Protein AF-A0A0C2RWF3-F1 (afdb_monomer_lite)

Sequence (58 aa):
LAVAFQGILREFGIENKILSVTCDNASNNDTMAENLAETLPSWSVVNRTRCFAHIINL

Foldseek 3Di:
DLVVVCVVCVVVVCLQPAQADEDEPDCVVLVSLVVSCVPRPNGHSVRYDYDPVNVVPD

pLDDT: mean 91.97, std 9.03, range [58.09, 98.12]

Radius of gyration: 11.58 Å; chains: 1; bounding box: 32×23×23 Å

Structure (mmCIF, N/CA/C/O backbone):
data_AF-A0A0C2RWF3-F1
#
_entry.id   AF-A0A0C2RWF3-F1
#
loop_
_atom_site.group_PDB
_atom_site.id
_atom_site.type_symbol
_atom_site.label_atom_id
_atom_site.label_alt_id
_atom_site.label_comp_id
_atom_site.label_asym_id
_atom_site.label_entity_id
_atom_site.label_seq_id
_atom_site.pdbx_PDB_ins_code
_atom_s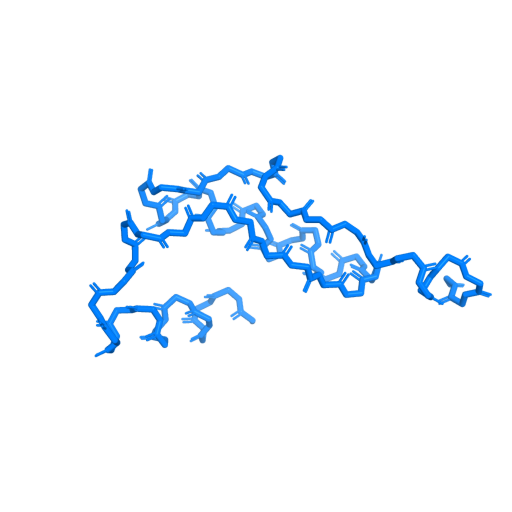ite.Cartn_x
_atom_site.Cartn_y
_atom_site.Cartn_z
_atom_site.occupancy
_atom_site.B_iso_or_equiv
_atom_site.auth_seq_id
_atom_site.auth_comp_id
_atom_site.auth_asym_id
_atom_site.auth_atom_id
_atom_site.pdbx_PDB_model_num
ATOM 1 N N . LEU A 1 1 ? -6.964 2.265 -11.063 1.00 87.44 1 LEU A N 1
ATOM 2 C CA . LEU A 1 1 ? -6.612 1.291 -10.003 1.00 87.44 1 LEU A CA 1
ATOM 3 C C . LEU A 1 1 ? -6.998 1.795 -8.611 1.00 87.44 1 LEU A C 1
ATOM 5 O O . LEU A 1 1 ? -7.781 1.120 -7.960 1.00 87.44 1 LEU A O 1
ATOM 9 N N . ALA A 1 2 ? -6.556 2.993 -8.197 1.00 93.81 2 ALA A N 1
ATOM 10 C CA . ALA A 1 2 ? -6.850 3.557 -6.869 1.00 93.81 2 ALA A CA 1
ATOM 11 C C . ALA A 1 2 ? -8.350 3.579 -6.512 1.00 93.81 2 ALA A C 1
ATOM 13 O O . ALA A 1 2 ? -8.732 3.066 -5.468 1.00 93.81 2 ALA A O 1
ATOM 14 N N . VAL A 1 3 ? -9.204 4.082 -7.414 1.00 96.19 3 VAL A N 1
ATOM 15 C CA . VAL A 1 3 ? -10.668 4.133 -7.212 1.00 96.19 3 VAL A CA 1
ATOM 16 C C . VAL A 1 3 ? -11.268 2.747 -6.955 1.00 96.19 3 VAL A C 1
ATOM 18 O O . VAL A 1 3 ? -12.051 2.578 -6.027 1.00 96.19 3 VAL A O 1
ATOM 21 N N . ALA A 1 4 ? -10.875 1.745 -7.746 1.00 96.56 4 ALA A N 1
ATOM 22 C CA . ALA A 1 4 ? -11.375 0.381 -7.590 1.00 96.56 4 ALA A CA 1
ATOM 23 C C . ALA A 1 4 ? -10.904 -0.240 -6.267 1.00 96.56 4 ALA A C 1
ATOM 25 O O . ALA A 1 4 ? -11.710 -0.806 -5.535 1.00 96.56 4 ALA A O 1
ATOM 26 N N . PHE A 1 5 ? -9.621 -0.078 -5.928 1.00 95.44 5 PHE A N 1
ATOM 27 C CA . PHE A 1 5 ? -9.067 -0.584 -4.674 1.00 95.44 5 PHE A CA 1
ATOM 28 C C . PHE A 1 5 ? -9.743 0.054 -3.455 1.00 95.44 5 PHE A C 1
ATOM 30 O O . PHE A 1 5 ? -10.199 -0.652 -2.564 1.00 95.44 5 PHE A O 1
ATOM 37 N N . GLN A 1 6 ? -9.905 1.379 -3.450 1.00 95.62 6 GLN A N 1
ATOM 38 C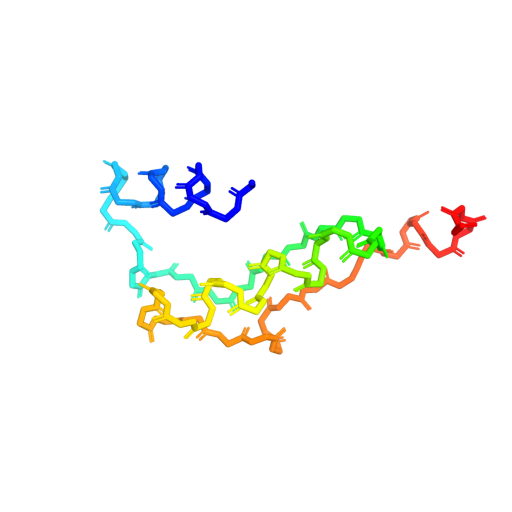 CA . GLN A 1 6 ? -10.651 2.084 -2.409 1.00 95.62 6 GLN A CA 1
ATOM 39 C C . GLN A 1 6 ? -12.103 1.599 -2.298 1.00 95.62 6 GLN A C 1
ATOM 41 O O . GLN A 1 6 ? -12.609 1.463 -1.185 1.00 95.62 6 GLN A O 1
ATOM 46 N N . GLY A 1 7 ? -12.768 1.353 -3.431 1.00 96.69 7 GLY A N 1
ATOM 47 C CA . GLY A 1 7 ? -14.126 0.811 -3.465 1.00 96.69 7 GLY A CA 1
ATOM 48 C C . GLY A 1 7 ? -14.229 -0.507 -2.703 1.00 96.69 7 GLY A C 1
ATOM 49 O O . GLY A 1 7 ? -15.077 -0.628 -1.824 1.00 96.69 7 GLY A O 1
ATOM 50 N N . ILE A 1 8 ? -13.294 -1.428 -2.953 1.00 97.00 8 ILE A N 1
ATOM 51 C CA . ILE A 1 8 ? -13.206 -2.713 -2.246 1.00 97.00 8 ILE A CA 1
ATOM 52 C C . ILE A 1 8 ? -13.051 -2.482 -0.736 1.00 97.00 8 ILE A C 1
ATOM 54 O O . ILE A 1 8 ? -13.790 -3.050 0.058 1.00 97.00 8 ILE A O 1
ATOM 58 N N . LEU A 1 9 ? -12.138 -1.609 -0.305 1.00 96.06 9 LEU A N 1
ATOM 59 C CA . LEU A 1 9 ? -11.922 -1.381 1.131 1.00 96.06 9 LEU A CA 1
ATOM 60 C C . LEU A 1 9 ? -13.155 -0.841 1.852 1.00 96.06 9 LEU A C 1
ATOM 62 O O . LEU A 1 9 ? -13.426 -1.263 2.974 1.00 96.06 9 LEU A O 1
ATOM 66 N N . ARG A 1 10 ? -13.893 0.065 1.204 1.00 96.06 10 ARG A N 1
ATOM 67 C CA . ARG A 1 10 ? -15.151 0.608 1.731 1.00 96.06 10 ARG A CA 1
ATOM 68 C C . ARG A 1 10 ? -16.249 -0.448 1.767 1.00 96.06 10 ARG A C 1
ATOM 70 O O . ARG A 1 10 ? -16.983 -0.512 2.744 1.00 96.06 10 ARG A O 1
ATOM 77 N N . GLU A 1 11 ? -16.339 -1.291 0.740 1.00 98.12 11 GLU A N 1
ATOM 78 C CA . GLU A 1 11 ? -17.296 -2.403 0.692 1.00 98.12 11 GLU A CA 1
ATOM 79 C C . GLU A 1 11 ? -17.096 -3.369 1.869 1.00 98.12 11 GLU A C 1
ATOM 81 O O . GLU A 1 11 ? -18.062 -3.802 2.493 1.00 98.12 11 GLU A O 1
ATOM 86 N N . PHE A 1 12 ? -15.841 -3.633 2.238 1.00 97.06 12 PHE A N 1
ATOM 87 C CA . PHE A 1 12 ? -15.498 -4.461 3.396 1.00 97.06 12 PHE A CA 1
ATOM 88 C C . PHE A 1 12 ? -15.475 -3.697 4.738 1.00 97.06 12 PHE A C 1
ATOM 90 O O . PHE A 1 12 ? -15.291 -4.325 5.782 1.00 97.06 12 PHE A O 1
ATOM 97 N N . GLY A 1 13 ? -15.650 -2.369 4.752 1.00 96.62 13 GLY A N 1
ATOM 98 C CA . GLY A 1 13 ? -15.585 -1.539 5.966 1.00 96.62 13 GLY A CA 1
ATOM 99 C C . GLY A 1 13 ? -14.205 -1.532 6.646 1.00 96.62 13 GLY A C 1
ATOM 100 O O . GLY A 1 13 ? -14.101 -1.504 7.879 1.00 96.62 13 GLY A O 1
ATOM 101 N N . ILE A 1 14 ? -13.136 -1.646 5.851 1.00 95.75 14 ILE A N 1
ATOM 102 C CA . ILE A 1 14 ? -11.737 -1.751 6.301 1.00 95.75 14 ILE A CA 1
ATOM 103 C C . ILE A 1 14 ? -10.846 -0.618 5.776 1.00 95.75 14 ILE A C 1
ATOM 105 O O . ILE A 1 14 ? -9.624 -0.692 5.886 1.00 95.75 14 ILE A O 1
ATOM 109 N N . GLU A 1 15 ? -11.420 0.457 5.244 1.00 95.06 15 GLU A N 1
ATOM 110 C CA . GLU A 1 15 ? -10.689 1.610 4.707 1.00 95.06 15 GLU A CA 1
ATOM 111 C C . GLU A 1 15 ? -9.803 2.323 5.744 1.00 95.06 15 GLU A C 1
ATOM 113 O O . GLU A 1 15 ? -8.819 2.962 5.378 1.00 95.06 15 GLU A O 1
ATOM 118 N N . ASN A 1 16 ? -10.107 2.151 7.036 1.00 95.38 16 ASN A N 1
ATOM 119 C CA . ASN A 1 16 ? -9.311 2.654 8.163 1.00 95.38 16 ASN A CA 1
ATOM 120 C C . ASN A 1 16 ? -8.417 1.575 8.811 1.00 95.38 16 ASN A C 1
ATOM 122 O O . ASN A 1 16 ? -7.879 1.765 9.900 1.00 95.38 16 ASN A O 1
ATOM 126 N N . LYS A 1 17 ? -8.323 0.390 8.197 1.00 94.44 17 LYS A N 1
ATOM 127 C CA . LYS A 1 17 ? -7.643 -0.797 8.743 1.00 94.44 17 LYS A CA 1
ATOM 128 C C . LYS A 1 17 ? -6.603 -1.351 7.771 1.00 94.44 17 LYS A C 1
ATOM 130 O O . LYS A 1 17 ? -6.425 -2.562 7.664 1.00 94.44 17 LYS A O 1
ATOM 135 N N . ILE A 1 18 ? -5.908 -0.463 7.066 1.00 92.44 18 ILE A N 1
ATOM 136 C CA . ILE A 1 18 ? -4.775 -0.817 6.214 1.00 92.44 18 ILE A CA 1
ATOM 137 C C . ILE A 1 18 ? -3.477 -0.321 6.833 1.00 92.44 18 ILE A C 1
ATOM 139 O O . ILE A 1 18 ? -3.375 0.826 7.250 1.00 92.44 18 ILE A O 1
ATOM 143 N N . LEU A 1 19 ? -2.478 -1.205 6.841 1.00 94.31 19 LEU A N 1
ATOM 144 C CA . LEU A 1 19 ? -1.110 -0.880 7.233 1.00 94.31 19 LEU A CA 1
ATOM 145 C C . LEU A 1 19 ? -0.159 -0.872 6.036 1.00 94.31 19 LEU A C 1
ATOM 147 O O . LEU A 1 19 ? 0.661 0.029 5.931 1.00 94.31 19 LEU A O 1
ATOM 151 N N . SER A 1 20 ? -0.237 -1.858 5.143 1.00 95.56 20 SER A N 1
ATOM 152 C CA . SER A 1 20 ? 0.632 -1.933 3.966 1.00 95.56 20 SER A CA 1
ATOM 153 C C . SER A 1 20 ? -0.049 -2.668 2.816 1.00 95.56 20 SER A C 1
ATOM 155 O O . SER A 1 20 ? -0.873 -3.555 3.044 1.00 95.56 20 SER A O 1
ATOM 157 N N . VAL A 1 21 ? 0.307 -2.299 1.584 1.00 95.12 21 VAL A N 1
ATOM 158 C CA . VAL A 1 21 ? -0.073 -3.015 0.360 1.00 95.12 21 VAL A CA 1
ATOM 159 C C . VAL A 1 21 ? 1.189 -3.319 -0.436 1.00 95.12 21 VAL A C 1
ATOM 161 O O . VAL A 1 21 ? 1.970 -2.420 -0.746 1.00 95.12 21 VAL A O 1
ATOM 164 N N . THR A 1 22 ? 1.381 -4.591 -0.786 1.00 95.56 22 THR A N 1
ATOM 165 C CA . THR A 1 22 ? 2.454 -5.001 -1.698 1.00 95.56 22 THR A CA 1
ATOM 166 C C . THR A 1 22 ? 1.933 -5.021 -3.131 1.00 95.56 22 THR A C 1
ATOM 168 O O . THR A 1 22 ? 0.945 -5.695 -3.413 1.00 95.56 22 THR A O 1
ATOM 171 N N . CYS A 1 23 ? 2.612 -4.318 -4.036 1.00 92.81 23 CYS A N 1
ATOM 172 C CA . CYS A 1 23 ? 2.321 -4.326 -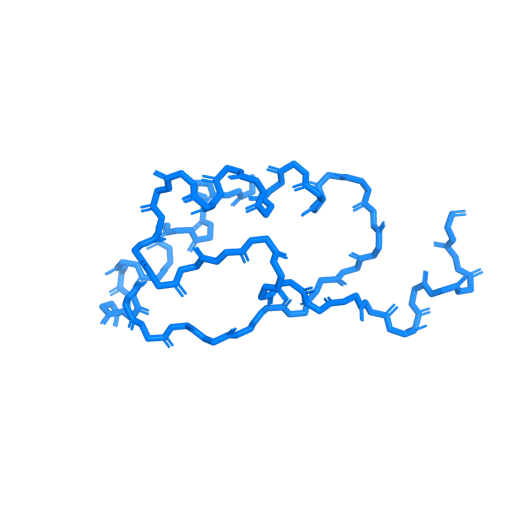5.474 1.00 92.81 23 CYS A CA 1
ATOM 173 C C . CYS A 1 23 ? 3.595 -4.628 -6.271 1.00 92.81 23 CYS A C 1
ATOM 175 O O . CYS A 1 23 ? 4.702 -4.517 -5.736 1.00 92.81 23 CYS A O 1
ATOM 177 N N . ASP A 1 24 ? 3.455 -4.963 -7.556 1.00 92.81 24 ASP A N 1
ATOM 178 C CA . ASP A 1 24 ? 4.597 -4.967 -8.474 1.00 92.81 24 ASP A CA 1
ATOM 179 C C . ASP A 1 24 ? 5.274 -3.577 -8.544 1.00 92.81 24 ASP A C 1
ATOM 181 O O . ASP A 1 24 ? 4.800 -2.579 -7.978 1.00 92.81 24 ASP A O 1
ATOM 185 N N . ASN A 1 25 ? 6.424 -3.512 -9.214 1.00 91.94 25 ASN A N 1
ATOM 186 C CA . ASN A 1 25 ? 7.243 -2.302 -9.254 1.00 91.94 25 ASN A CA 1
ATOM 187 C C . ASN A 1 25 ? 6.902 -1.357 -10.414 1.00 91.94 25 ASN A C 1
ATOM 189 O O . ASN A 1 25 ? 7.592 -0.351 -10.560 1.00 91.94 25 ASN A O 1
ATOM 193 N N . ALA A 1 26 ? 5.845 -1.624 -11.189 1.00 91.62 26 ALA A N 1
ATOM 194 C CA . ALA A 1 26 ? 5.442 -0.753 -12.285 1.00 91.62 26 ALA A CA 1
ATOM 195 C C . ALA A 1 26 ? 5.071 0.653 -11.779 1.00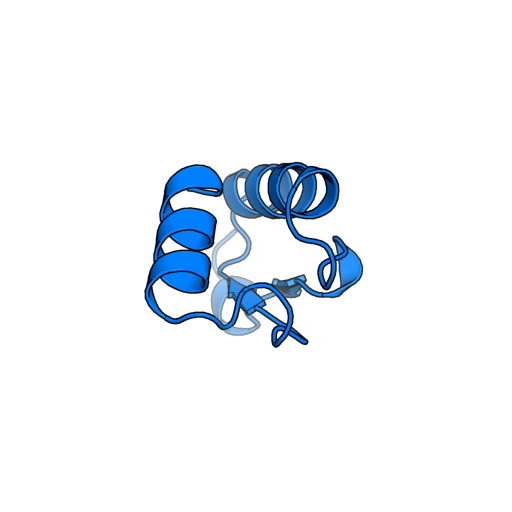 91.62 26 ALA A C 1
ATOM 197 O O . ALA A 1 26 ? 4.555 0.835 -10.668 1.00 91.62 26 ALA A O 1
ATOM 198 N N . SER A 1 27 ? 5.335 1.663 -12.611 1.00 92.62 27 SER A N 1
ATOM 199 C CA . SER A 1 27 ? 5.148 3.077 -12.257 1.00 92.62 27 SER A CA 1
ATOM 200 C C . SER A 1 27 ? 3.681 3.467 -12.063 1.00 92.62 27 SER A C 1
ATOM 202 O O . SER A 1 27 ? 3.367 4.366 -11.291 1.00 92.62 27 SER A O 1
ATOM 204 N N . ASN A 1 28 ? 2.743 2.743 -12.677 1.00 94.12 28 ASN A N 1
ATOM 205 C CA . ASN A 1 28 ? 1.308 2.941 -12.443 1.00 94.12 28 ASN A CA 1
ATOM 206 C C . ASN A 1 28 ? 0.906 2.729 -10.966 1.00 94.12 28 ASN A C 1
ATOM 208 O O . ASN A 1 28 ? -0.042 3.354 -10.486 1.00 94.12 28 ASN A O 1
ATOM 212 N N . ASN A 1 29 ? 1.640 1.889 -10.232 1.00 94.75 29 ASN A N 1
ATOM 213 C CA . ASN A 1 29 ? 1.441 1.661 -8.810 1.00 94.75 29 ASN A CA 1
ATOM 214 C C . ASN A 1 29 ? 2.034 2.801 -7.960 1.00 94.75 29 ASN A C 1
ATOM 216 O O . ASN A 1 29 ? 1.643 2.941 -6.800 1.00 94.75 29 ASN A O 1
ATOM 220 N N . ASP A 1 30 ? 2.938 3.631 -8.507 1.00 94.62 30 ASP A N 1
ATOM 221 C CA . ASP A 1 30 ? 3.377 4.886 -7.866 1.00 94.62 30 ASP A CA 1
ATOM 222 C C . ASP A 1 30 ? 2.206 5.859 -7.851 1.00 94.62 30 ASP A C 1
ATOM 224 O O . ASP A 1 30 ? 1.724 6.243 -6.787 1.00 94.62 30 ASP A O 1
ATOM 228 N N . THR A 1 31 ? 1.648 6.114 -9.036 1.00 96.75 31 THR A N 1
ATOM 229 C CA . THR A 1 31 ? 0.472 6.967 -9.207 1.00 96.75 31 THR A CA 1
ATOM 230 C C . THR A 1 31 ? -0.715 6.464 -8.385 1.00 96.75 31 THR A C 1
ATOM 232 O O . THR A 1 31 ? -1.446 7.257 -7.797 1.00 96.75 31 THR A O 1
ATOM 235 N N . MET A 1 32 ? -0.931 5.146 -8.294 1.00 96.38 32 MET A N 1
ATOM 236 C CA . MET A 1 32 ? -1.972 4.603 -7.419 1.00 96.38 32 MET A CA 1
ATOM 237 C C . MET A 1 32 ? -1.732 4.974 -5.950 1.00 96.38 32 MET A C 1
ATOM 239 O O . MET A 1 32 ? -2.665 5.429 -5.293 1.00 96.38 32 MET A O 1
ATOM 243 N N . ALA A 1 33 ? -0.518 4.764 -5.432 1.00 96.62 33 ALA A N 1
ATOM 244 C CA . ALA A 1 33 ? -0.201 5.018 -4.029 1.00 96.62 33 ALA A CA 1
ATOM 245 C C . ALA A 1 33 ? -0.369 6.498 -3.655 1.00 96.62 33 ALA A C 1
ATOM 247 O O . ALA A 1 33 ? -0.852 6.782 -2.559 1.00 96.62 33 ALA A O 1
ATOM 248 N N . GLU A 1 34 ? -0.027 7.409 -4.568 1.00 97.25 34 GLU A N 1
ATOM 249 C CA . GLU A 1 34 ? -0.245 8.855 -4.425 1.00 97.25 34 GLU A CA 1
ATOM 250 C C . GLU A 1 34 ? -1.740 9.190 -4.331 1.00 97.25 34 GLU A C 1
ATOM 252 O O . GLU A 1 34 ? -2.178 9.779 -3.348 1.00 97.25 34 GLU A O 1
ATOM 257 N N . ASN A 1 35 ? -2.553 8.710 -5.279 1.00 96.88 35 ASN A N 1
ATOM 258 C CA . ASN A 1 3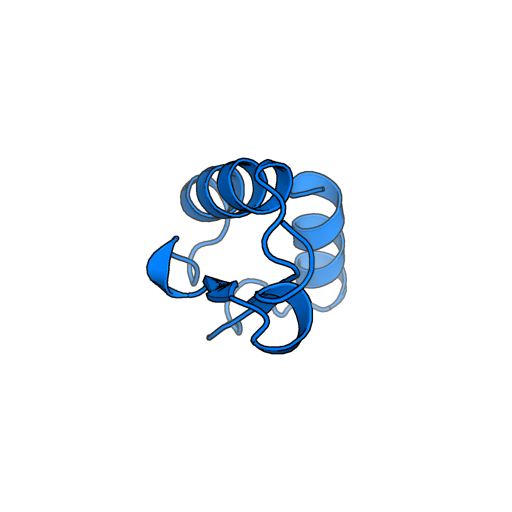5 ? -4.006 8.938 -5.268 1.00 96.88 35 AS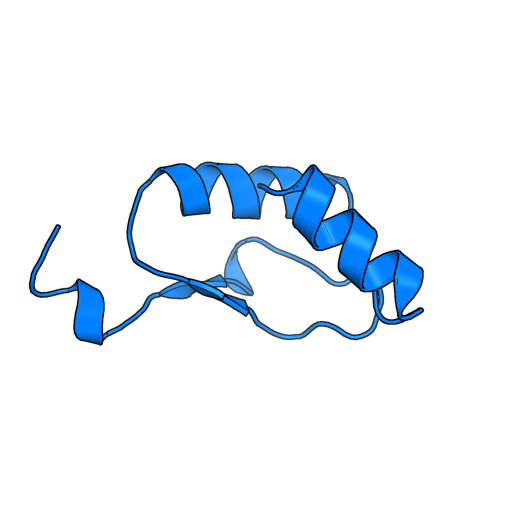N A CA 1
ATOM 259 C C . ASN A 1 35 ? -4.695 8.367 -4.012 1.00 96.88 35 ASN A C 1
ATOM 261 O O . ASN A 1 35 ? -5.685 8.911 -3.517 1.00 96.88 35 ASN A O 1
ATOM 265 N N . LEU A 1 36 ? -4.205 7.240 -3.488 1.00 96.44 36 LEU A N 1
ATOM 266 C CA . LEU A 1 36 ? -4.736 6.666 -2.252 1.00 96.44 36 LEU A CA 1
ATOM 267 C C . LEU A 1 36 ? -4.385 7.522 -1.027 1.00 96.44 36 LEU A C 1
ATOM 269 O O . LEU A 1 36 ? -5.198 7.596 -0.112 1.00 96.44 36 LEU A O 1
ATOM 273 N N . ALA A 1 37 ? -3.232 8.201 -1.011 1.00 96.19 37 ALA A N 1
ATOM 274 C CA . ALA A 1 37 ? -2.823 9.063 0.106 1.00 96.19 37 ALA A CA 1
ATOM 275 C C . ALA A 1 37 ? -3.702 10.310 0.244 1.00 96.19 37 ALA A C 1
ATOM 277 O O . ALA A 1 37 ? -3.856 10.839 1.340 1.00 96.19 37 ALA A O 1
ATOM 278 N N . GLU A 1 38 ? -4.336 10.739 -0.844 1.00 95.81 38 GLU A N 1
ATOM 279 C CA . GLU A 1 38 ? -5.290 11.850 -0.828 1.00 95.81 38 GLU A CA 1
ATOM 280 C C . GLU A 1 38 ? -6.672 11.451 -0.290 1.00 95.81 38 GLU A C 1
ATOM 282 O O . GLU A 1 38 ? -7.462 12.314 0.090 1.00 95.81 38 GLU A O 1
ATOM 287 N N . THR A 1 39 ? -7.004 10.155 -0.283 1.00 93.31 39 THR A N 1
ATOM 288 C CA . THR A 1 39 ? -8.401 9.711 -0.146 1.00 93.31 39 THR A CA 1
ATOM 289 C C . THR A 1 39 ? -8.645 8.615 0.895 1.00 93.31 39 THR A C 1
ATOM 291 O O . THR A 1 39 ? -9.796 8.411 1.290 1.00 93.31 39 THR A O 1
ATOM 294 N N . LEU A 1 40 ? -7.609 7.905 1.355 1.00 94.19 40 LEU A N 1
ATOM 295 C CA . LEU A 1 40 ? -7.691 6.901 2.418 1.00 94.19 40 LEU A CA 1
ATOM 296 C C . LEU A 1 40 ? -7.070 7.438 3.721 1.00 94.19 40 LEU A C 1
ATOM 298 O O . LEU A 1 40 ? -5.865 7.675 3.756 1.00 94.19 40 LEU A O 1
ATOM 302 N N . PRO A 1 41 ? -7.844 7.563 4.817 1.00 90.56 41 PRO A N 1
ATOM 303 C CA . PRO A 1 41 ? -7.364 8.171 6.063 1.00 90.56 41 PRO A CA 1
ATOM 304 C C . PRO A 1 41 ? -6.172 7.451 6.705 1.00 90.56 41 PRO A C 1
ATOM 306 O O . PRO A 1 41 ? -5.341 8.080 7.354 1.00 90.56 41 PRO A O 1
ATOM 309 N N . SER A 1 42 ? -6.090 6.127 6.549 1.00 91.31 42 SER A N 1
ATOM 310 C CA . SER A 1 42 ? -5.044 5.289 7.153 1.00 91.31 42 SER A CA 1
ATOM 311 C C . SER A 1 42 ? -3.908 4.935 6.189 1.00 91.31 42 SER A C 1
ATOM 313 O O . SER A 1 42 ? -3.163 3.992 6.440 1.00 91.31 42 SER A O 1
ATOM 315 N N . TRP A 1 43 ? -3.773 5.661 5.077 1.00 96.06 43 TRP A N 1
ATOM 316 C CA . TRP A 1 43 ? -2.772 5.382 4.051 1.00 96.06 43 TRP A CA 1
ATOM 317 C C . TRP A 1 43 ? -1.768 6.525 3.889 1.00 96.06 43 TRP A C 1
ATOM 319 O O . TRP A 1 43 ? -2.114 7.701 3.932 1.00 96.06 43 TRP A O 1
ATOM 329 N N . SER A 1 44 ? -0.517 6.161 3.622 1.00 96.31 44 SER A N 1
ATOM 330 C CA . SER A 1 44 ? 0.521 7.046 3.102 1.00 96.31 44 SER A CA 1
ATOM 331 C C . SER A 1 44 ? 1.305 6.305 2.021 1.00 96.31 44 SER A C 1
ATOM 333 O O . SER A 1 44 ? 1.305 5.076 1.961 1.00 96.31 44 SER A O 1
ATOM 335 N N . VAL A 1 45 ? 2.005 7.037 1.157 1.00 96.06 45 VAL A N 1
ATOM 336 C CA . VAL A 1 45 ? 2.828 6.450 0.087 1.00 96.06 45 VAL A CA 1
ATOM 337 C C . VAL A 1 45 ? 3.875 5.461 0.617 1.00 96.06 45 VAL A C 1
ATOM 339 O O . VAL A 1 45 ? 4.189 4.482 -0.056 1.00 96.06 45 VAL A O 1
ATOM 342 N N . VAL A 1 46 ? 4.362 5.661 1.849 1.00 95.25 46 VAL A N 1
ATOM 343 C CA . VAL A 1 46 ? 5.328 4.762 2.511 1.00 95.25 46 VAL A CA 1
ATOM 344 C C . VAL A 1 46 ? 4.730 3.406 2.889 1.00 95.25 46 VAL A C 1
ATOM 346 O O . VAL A 1 46 ? 5.465 2.451 3.122 1.00 95.25 46 VAL A O 1
ATOM 349 N N . ASN A 1 47 ? 3.402 3.297 2.921 1.00 96.12 47 ASN A N 1
ATOM 350 C CA . ASN A 1 47 ? 2.690 2.054 3.193 1.00 96.12 47 ASN A CA 1
ATOM 351 C C . ASN A 1 47 ? 2.695 1.120 1.973 1.00 96.12 47 ASN A C 1
ATOM 353 O O . ASN A 1 47 ? 2.308 -0.042 2.087 1.00 96.12 47 ASN A O 1
ATOM 357 N N . ARG A 1 48 ? 3.145 1.577 0.796 1.00 95.44 48 ARG A N 1
ATOM 358 C CA . ARG A 1 48 ? 3.352 0.675 -0.336 1.00 95.44 48 ARG A CA 1
ATOM 359 C C . ARG A 1 48 ? 4.665 -0.086 -0.182 1.00 95.44 48 ARG A C 1
ATOM 361 O O . ARG A 1 48 ? 5.751 0.483 -0.255 1.00 95.44 48 ARG A O 1
ATOM 368 N N . THR A 1 49 ? 4.567 -1.406 -0.103 1.00 95.69 49 THR A N 1
ATOM 369 C CA . THR A 1 49 ? 5.712 -2.311 -0.212 1.00 95.69 49 THR A CA 1
ATOM 370 C C . THR A 1 49 ? 5.962 -2.682 -1.679 1.00 95.69 49 THR A C 1
ATOM 372 O O . THR A 1 49 ? 5.047 -3.042 -2.421 1.00 95.69 49 THR A O 1
ATOM 375 N N . ARG A 1 50 ? 7.219 -2.578 -2.117 1.00 92.25 50 ARG A N 1
ATOM 376 C CA . ARG A 1 50 ? 7.668 -2.996 -3.455 1.00 92.25 50 ARG A CA 1
ATOM 377 C C . ARG A 1 50 ? 7.815 -4.515 -3.510 1.00 92.25 50 ARG A C 1
ATOM 379 O O . ARG A 1 50 ? 8.250 -5.133 -2.539 1.00 92.25 50 ARG A O 1
ATOM 386 N N . CYS A 1 51 ? 7.490 -5.127 -4.642 1.00 93.38 51 CYS A N 1
ATOM 387 C CA . CYS A 1 51 ? 7.632 -6.568 -4.807 1.00 93.38 51 CYS A CA 1
ATOM 388 C C . CYS A 1 51 ? 9.090 -6.938 -5.116 1.00 93.38 51 CYS A C 1
ATOM 390 O O . CYS A 1 51 ? 9.637 -6.530 -6.142 1.00 93.38 51 CYS A O 1
ATOM 392 N N . PHE A 1 52 ? 9.702 -7.769 -4.265 1.00 88.19 52 PHE A N 1
ATOM 393 C CA . PHE A 1 52 ? 11.062 -8.278 -4.483 1.00 88.19 52 PHE A CA 1
ATOM 394 C C . PHE A 1 52 ? 11.183 -9.090 -5.783 1.00 88.19 52 PHE A C 1
ATOM 396 O O . PHE A 1 52 ? 12.138 -8.921 -6.535 1.00 88.19 52 PHE A O 1
ATOM 403 N N . ALA A 1 53 ? 10.178 -9.916 -6.102 1.00 84.12 53 ALA A N 1
ATOM 404 C CA . ALA A 1 53 ? 10.178 -10.732 -7.319 1.00 84.12 53 ALA A CA 1
ATOM 405 C C . ALA A 1 53 ? 10.169 -9.895 -8.615 1.00 84.12 53 ALA A C 1
ATOM 407 O O . ALA A 1 53 ? 10.655 -10.353 -9.644 1.00 84.12 53 ALA A O 1
ATOM 408 N N . HIS A 1 54 ? 9.679 -8.651 -8.558 1.00 75.50 54 HIS A N 1
ATOM 409 C CA . HIS A 1 54 ? 9.651 -7.719 -9.690 1.00 75.50 54 HIS A CA 1
ATOM 410 C C . HIS A 1 54 ? 10.886 -6.804 -9.760 1.00 75.50 54 HIS A C 1
ATOM 412 O O . HIS A 1 54 ? 10.881 -5.824 -10.495 1.00 75.50 54 HIS A O 1
ATOM 418 N N . ILE A 1 55 ? 11.952 -7.082 -9.002 1.00 67.88 55 ILE A N 1
ATOM 419 C CA . ILE A 1 55 ? 13.248 -6.398 -9.179 1.00 67.88 55 ILE A CA 1
ATOM 420 C C . ILE A 1 55 ? 13.950 -6.888 -10.457 1.00 67.88 55 ILE A C 1
ATOM 422 O O . ILE A 1 55 ? 14.705 -6.143 -11.072 1.00 67.88 55 ILE A O 1
ATOM 426 N N . ILE A 1 56 ? 13.684 -8.131 -10.874 1.00 61.88 56 ILE A N 1
ATOM 427 C CA . ILE A 1 56 ? 14.360 -8.781 -12.009 1.00 61.88 56 ILE A CA 1
ATOM 428 C C . ILE A 1 56 ? 13.746 -8.361 -13.360 1.00 61.88 56 ILE A C 1
ATOM 430 O O . ILE A 1 56 ? 14.372 -8.548 -14.398 1.00 61.88 56 ILE A O 1
ATOM 434 N N . ASN A 1 57 ? 12.542 -7.779 -13.357 1.00 58.75 57 ASN A N 1
ATOM 435 C CA . ASN A 1 57 ? 11.763 -7.508 -14.567 1.00 58.75 57 ASN A CA 1
ATOM 436 C C . ASN A 1 57 ? 11.136 -6.101 -14.518 1.00 58.75 57 ASN A C 1
ATOM 438 O O . ASN A 1 57 ? 9.920 -5.972 -14.360 1.00 58.75 57 ASN A O 1
ATOM 442 N N . LEU A 1 58 ? 11.993 -5.073 -14.562 1.00 58.09 58 LEU A N 1
ATOM 443 C CA . LEU A 1 58 ? 11.621 -3.654 -14.679 1.00 58.09 58 LEU A CA 1
ATOM 444 C C . LEU A 1 58 ? 11.510 -3.235 -16.147 1.00 58.09 58 LEU A C 1
ATOM 446 O O . LEU A 1 58 ? 12.445 -3.562 -16.912 1.00 58.09 58 LEU A O 1
#

Secondary structure (DSSP, 8-state):
-HHHHHHHHHHTT-TT----EEE-S-THHHHHHHHHHTT-TT--GGGEEEPGGGGS--

InterPro domains:
  IPR012337 Ribonuclease H-like superfamily [SSF53098] (3-58)

Organism: Amanita muscaria (strain Koide BX008) (NCBI:txid946122)